Protein AF-A0A2S9GFW1-F1 (afdb_monomer_lite)

Secondary structure (DSSP, 8-state):
----SS-HHHHS--BTTSS-SHHHHHT-B-SHHHHHHHHHSTTHHHHHHHHHHHHHT-TT--HHHHH-TTHHHHHHHHHHHHT-

Radius of gyration: 12.41 Å; chains: 1; bounding box: 30×29×29 Å

Structure (mmCIF, N/CA/C/O backbone):
data_AF-A0A2S9GFW1-F1
#
_entry.id   AF-A0A2S9GFW1-F1
#
loop_
_atom_site.group_PDB
_atom_site.id
_atom_site.type_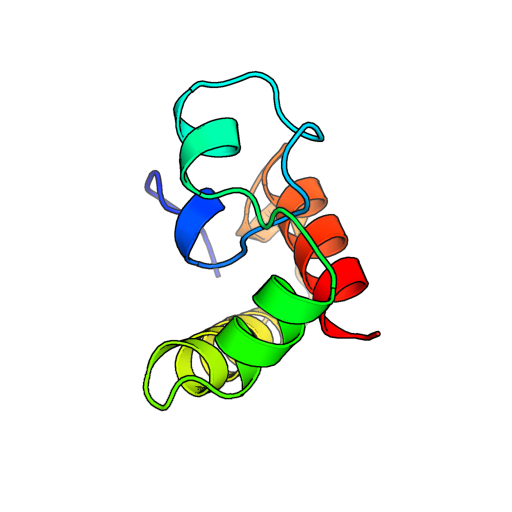symbol
_atom_site.label_atom_id
_atom_site.label_alt_id
_atom_site.label_comp_id
_atom_site.label_asym_id
_atom_site.label_entity_id
_atom_site.label_seq_id
_atom_site.pdbx_PDB_ins_code
_atom_site.Cartn_x
_atom_site.Cartn_y
_atom_site.Cartn_z
_atom_site.occupancy
_atom_site.B_iso_or_equiv
_atom_site.auth_seq_id
_atom_site.auth_comp_id
_atom_site.auth_asym_id
_atom_site.auth_atom_id
_atom_site.pdbx_PDB_model_num
ATOM 1 N N . GLY A 1 1 ? -8.276 -3.925 14.116 1.00 88.06 1 GLY A N 1
ATOM 2 C CA . GLY A 1 1 ? -8.374 -2.955 13.019 1.00 88.06 1 GLY A CA 1
ATOM 3 C C . GLY A 1 1 ? -8.358 -1.534 13.530 1.00 88.06 1 GLY A C 1
ATOM 4 O O . GLY A 1 1 ? -9.350 -0.851 13.373 1.00 88.06 1 GLY A O 1
ATOM 5 N N . THR A 1 2 ? -7.253 -1.071 14.116 1.00 94.56 2 THR A N 1
ATOM 6 C CA . THR A 1 2 ? -7.018 0.369 14.308 1.00 94.56 2 THR A CA 1
ATOM 7 C C . THR A 1 2 ? -5.524 0.612 14.142 1.00 94.56 2 THR A C 1
ATOM 9 O O . THR A 1 2 ? -4.721 0.053 14.892 1.00 94.56 2 THR A O 1
ATOM 12 N N . LYS A 1 3 ? -5.145 1.393 13.135 1.00 95.88 3 LYS A N 1
ATOM 13 C CA . LYS A 1 3 ? -3.768 1.816 12.890 1.00 95.88 3 LYS A CA 1
ATOM 14 C C . LYS A 1 3 ? -3.324 2.793 13.983 1.00 95.88 3 LYS A C 1
ATOM 16 O O . LYS A 1 3 ? -4.088 3.663 14.378 1.00 95.88 3 LYS A O 1
ATOM 21 N N . ARG A 1 4 ? -2.084 2.652 14.469 1.00 95.44 4 ARG A N 1
ATOM 22 C CA . ARG A 1 4 ? -1.556 3.465 15.587 1.00 95.44 4 ARG A CA 1
ATOM 23 C C . ARG A 1 4 ? -0.269 4.231 15.287 1.00 95.44 4 ARG A C 1
ATOM 25 O O . ARG A 1 4 ? 0.037 5.179 15.993 1.00 95.44 4 ARG A O 1
ATOM 32 N N . THR A 1 5 ? 0.496 3.826 14.278 1.00 94.81 5 THR A N 1
ATOM 33 C CA . THR A 1 5 ? 1.850 4.351 14.031 1.00 94.81 5 THR A CA 1
ATOM 34 C C . THR A 1 5 ? 2.091 4.638 12.546 1.00 94.81 5 THR A C 1
ATOM 36 O O . THR A 1 5 ? 1.225 4.416 11.694 1.00 94.81 5 TH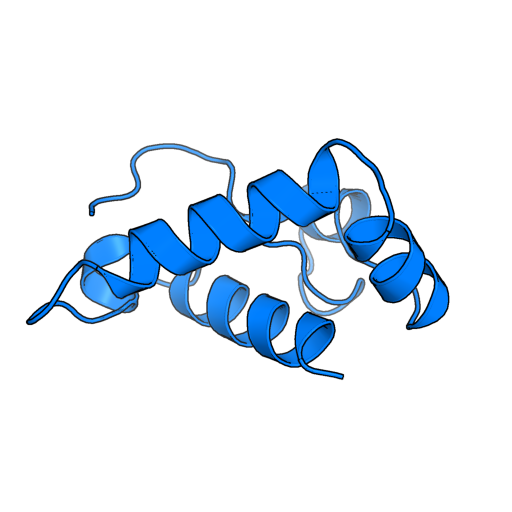R A O 1
ATOM 39 N N . HIS A 1 6 ? 3.255 5.199 12.223 1.00 94.62 6 HIS A N 1
ATOM 40 C CA . HIS A 1 6 ? 3.599 5.699 10.892 1.00 94.62 6 HIS A CA 1
ATOM 41 C C . HIS A 1 6 ? 4.233 4.613 10.014 1.00 94.62 6 HIS A C 1
ATOM 43 O O . HIS A 1 6 ? 5.442 4.411 10.045 1.00 94.62 6 HIS A O 1
ATOM 49 N N . TRP A 1 7 ? 3.420 3.921 9.214 1.00 96.75 7 TRP A N 1
ATOM 50 C CA . TRP A 1 7 ? 3.912 2.847 8.334 1.00 96.75 7 TRP A CA 1
ATOM 51 C C . TRP A 1 7 ? 3.210 2.725 6.981 1.00 96.75 7 TRP A C 1
ATOM 53 O O . TRP A 1 7 ? 3.560 1.870 6.170 1.00 96.75 7 TRP A O 1
ATOM 63 N N . ILE A 1 8 ? 2.222 3.580 6.710 1.00 98.00 8 ILE A N 1
ATOM 64 C CA . ILE A 1 8 ? 1.321 3.413 5.565 1.00 98.00 8 ILE A CA 1
ATOM 65 C C . ILE A 1 8 ? 2.064 3.332 4.224 1.00 98.00 8 ILE A C 1
ATOM 67 O O . ILE A 1 8 ? 1.724 2.506 3.387 1.00 98.00 8 ILE A O 1
ATOM 71 N N . TRP A 1 9 ? 3.127 4.124 4.053 1.00 98.06 9 TRP A N 1
ATOM 72 C CA . TRP A 1 9 ? 3.837 4.259 2.781 1.00 98.06 9 TRP A CA 1
ATOM 73 C C . TRP A 1 9 ? 4.573 2.996 2.340 1.00 98.06 9 TRP A C 1
ATOM 75 O O . TRP A 1 9 ? 4.714 2.788 1.144 1.00 98.06 9 TRP A O 1
ATOM 85 N N . PHE A 1 10 ? 5.051 2.177 3.279 1.00 96.12 10 PHE A N 1
ATOM 86 C CA . PHE A 1 10 ? 5.858 0.992 2.966 1.00 96.12 10 PHE A CA 1
ATOM 87 C C . PHE A 1 10 ? 5.111 -0.333 3.169 1.00 96.12 10 PHE A C 1
ATOM 89 O O . PHE A 1 10 ? 5.589 -1.366 2.707 1.00 96.12 10 PHE A O 1
ATOM 96 N N . ILE A 1 11 ? 3.939 -0.310 3.817 1.00 97.69 11 ILE A N 1
ATOM 97 C CA . ILE A 1 11 ? 3.015 -1.457 3.865 1.00 97.69 11 ILE A CA 1
ATOM 98 C C . ILE A 1 11 ? 2.020 -1.417 2.698 1.00 97.69 11 ILE A C 1
ATOM 100 O O . ILE A 1 11 ? 1.764 -2.446 2.084 1.00 97.69 11 ILE A O 1
ATOM 104 N N . PHE A 1 12 ? 1.495 -0.233 2.368 1.00 98.38 12 PHE A N 1
ATOM 105 C CA . PHE A 1 12 ? 0.575 -0.004 1.251 1.00 98.38 12 PHE A CA 1
ATOM 106 C C . PHE A 1 12 ? 1.133 1.090 0.330 1.00 98.38 12 PHE A C 1
ATOM 108 O O . PHE A 1 12 ? 0.631 2.220 0.322 1.00 98.38 12 PHE A O 1
ATOM 115 N N . PRO A 1 13 ? 2.208 0.793 -0.423 1.00 98.19 13 PRO A N 1
ATOM 116 C CA . PRO A 1 13 ? 2.813 1.774 -1.306 1.00 98.19 13 PRO A CA 1
ATOM 117 C C . PRO A 1 13 ? 1.859 2.134 -2.450 1.00 98.19 13 PRO A C 1
ATOM 119 O O . PRO A 1 13 ? 1.055 1.320 -2.909 1.00 98.19 13 PRO A O 1
ATOM 122 N N . GLN A 1 14 ? 1.948 3.382 -2.895 1.00 98.19 14 GLN A N 1
ATOM 123 C CA . GLN A 1 14 ? 1.156 3.955 -3.985 1.00 98.19 14 GLN A CA 1
ATOM 124 C C . GLN A 1 14 ? 2.091 4.547 -5.045 1.00 98.19 14 GLN A C 1
ATOM 126 O O . GLN A 1 14 ? 3.302 4.624 -4.830 1.00 98.19 14 GLN A O 1
ATOM 131 N N . VAL A 1 15 ? 1.541 4.994 -6.174 1.00 97.94 15 VAL A N 1
ATOM 132 C CA . VAL A 1 15 ? 2.331 5.606 -7.253 1.00 97.94 15 VAL A CA 1
ATOM 133 C C . VAL A 1 15 ? 3.128 6.809 -6.733 1.00 97.94 15 VAL A C 1
ATOM 135 O O . VAL A 1 15 ? 2.607 7.668 -6.010 1.00 97.94 15 VAL A O 1
ATOM 138 N N . ARG A 1 16 ? 4.411 6.868 -7.098 1.00 98.12 16 ARG A N 1
ATOM 139 C CA . ARG A 1 16 ? 5.301 7.989 -6.792 1.00 98.12 16 ARG A CA 1
ATOM 140 C C . ARG A 1 16 ? 4.758 9.269 -7.430 1.00 98.12 16 ARG A C 1
ATOM 142 O O . ARG A 1 16 ? 4.351 9.269 -8.583 1.00 98.12 16 ARG A O 1
ATOM 149 N N . GLY A 1 17 ? 4.754 10.361 -6.669 1.00 96.12 17 GLY A N 1
ATOM 150 C CA . GLY A 1 17 ? 4.197 11.649 -7.101 1.00 96.12 17 GLY A CA 1
ATOM 151 C C . GLY A 1 17 ? 2.753 11.898 -6.655 1.00 96.12 17 GLY A C 1
ATOM 152 O O . GLY A 1 17 ? 2.336 13.048 -6.622 1.00 96.12 17 GLY A O 1
ATOM 153 N N . LEU A 1 18 ? 2.018 10.871 -6.204 1.00 96.00 18 LEU A N 1
ATOM 154 C CA . LEU A 1 18 ? 0.673 11.063 -5.640 1.00 96.00 18 LEU A CA 1
ATOM 155 C C . LEU A 1 18 ? 0.696 11.732 -4.252 1.00 96.00 18 LEU A C 1
ATOM 157 O O . LEU A 1 18 ? -0.276 12.347 -3.830 1.00 96.00 18 LEU A O 1
ATOM 161 N N . GLY A 1 19 ? 1.795 11.587 -3.508 1.00 93.50 19 GLY A N 1
ATOM 162 C CA . GLY A 1 19 ? 2.010 12.270 -2.233 1.00 93.50 19 GLY A CA 1
ATOM 163 C C . GLY A 1 19 ? 3.235 13.178 -2.283 1.00 93.50 19 GLY A C 1
ATOM 164 O O . GLY A 1 19 ? 4.234 12.833 -2.909 1.00 93.50 19 GLY A O 1
ATOM 165 N N . HIS A 1 20 ? 3.175 14.304 -1.571 1.00 93.19 20 HIS A N 1
ATOM 166 C CA . HIS A 1 20 ? 4.225 15.329 -1.606 1.00 93.19 20 HIS A CA 1
ATOM 167 C C . HIS A 1 20 ? 5.317 15.165 -0.538 1.00 93.19 20 HIS A C 1
ATOM 169 O O . HIS A 1 20 ? 6.371 15.780 -0.653 1.00 93.19 20 HIS A O 1
ATOM 175 N N . SER A 1 21 ? 5.102 14.348 0.501 1.00 95.25 21 SER A N 1
ATOM 176 C CA . SER A 1 21 ? 6.108 14.179 1.557 1.00 95.25 21 SER A CA 1
ATOM 177 C C . SER A 1 21 ? 7.325 13.391 1.069 1.00 95.25 21 SER A C 1
ATOM 179 O O . SER A 1 21 ? 7.198 12.479 0.249 1.00 95.25 21 SER A O 1
ATOM 181 N N . ALA A 1 22 ? 8.499 13.671 1.641 1.00 97.00 22 ALA A N 1
ATOM 182 C CA . ALA A 1 22 ? 9.729 12.936 1.334 1.00 97.00 22 ALA A CA 1
ATOM 183 C C . ALA A 1 22 ? 9.562 11.415 1.524 1.00 97.00 22 ALA A C 1
ATOM 185 O O . ALA A 1 22 ? 10.032 10.624 0.711 1.00 97.00 22 ALA A O 1
ATOM 186 N N . THR A 1 23 ? 8.818 10.991 2.552 1.00 96.94 23 THR A N 1
ATOM 187 C CA . THR A 1 23 ? 8.489 9.577 2.796 1.00 96.94 23 THR A CA 1
ATOM 188 C C . THR A 1 23 ? 7.602 8.991 1.694 1.00 96.94 23 THR A C 1
ATOM 190 O O . THR A 1 23 ? 7.822 7.858 1.274 1.00 96.94 23 THR A O 1
ATOM 193 N N . ALA A 1 24 ? 6.628 9.756 1.185 1.00 96.56 24 ALA A N 1
ATOM 194 C CA . ALA A 1 24 ? 5.781 9.318 0.075 1.00 96.56 24 ALA A CA 1
ATOM 195 C C . ALA A 1 24 ? 6.550 9.211 -1.246 1.00 96.56 24 ALA A C 1
ATOM 197 O O . ALA A 1 24 ? 6.265 8.318 -2.037 1.00 96.56 24 ALA A O 1
ATOM 198 N N . GLN A 1 25 ? 7.535 10.082 -1.468 1.00 96.62 25 GLN A N 1
ATOM 199 C CA . GLN A 1 25 ? 8.422 9.987 -2.626 1.00 96.62 25 GLN A CA 1
ATOM 200 C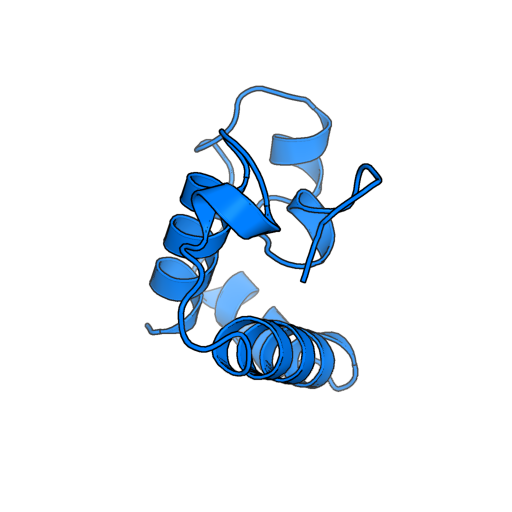 C . GLN A 1 25 ? 9.369 8.787 -2.505 1.00 96.62 25 GLN A C 1
ATOM 202 O O . GLN A 1 25 ? 9.491 8.013 -3.452 1.00 96.62 25 GLN A O 1
ATOM 207 N N . ARG A 1 26 ? 9.977 8.594 -1.324 1.00 97.75 26 ARG A N 1
ATOM 208 C CA . ARG A 1 26 ? 10.933 7.512 -1.043 1.00 97.75 26 ARG A CA 1
ATOM 209 C C . ARG A 1 26 ? 10.331 6.118 -1.217 1.00 97.75 26 ARG A C 1
ATOM 211 O O . ARG A 1 26 ? 10.996 5.255 -1.770 1.00 97.75 26 ARG A O 1
ATOM 218 N N . TYR A 1 27 ? 9.110 5.898 -0.732 1.00 98.12 27 TYR A N 1
ATOM 219 C CA . TYR A 1 27 ? 8.444 4.587 -0.788 1.00 98.12 27 TYR A CA 1
ATOM 220 C C . TYR A 1 27 ? 7.411 4.465 -1.919 1.00 98.12 27 TYR A C 1
ATOM 222 O O . TYR A 1 27 ? 6.713 3.458 -2.010 1.00 98.12 27 TYR A O 1
ATOM 230 N N . GLY A 1 28 ? 7.270 5.491 -2.760 1.00 98.12 28 GLY A N 1
ATOM 231 C CA . GLY A 1 28 ? 6.346 5.458 -3.890 1.00 98.12 28 GLY A CA 1
ATOM 232 C C . GLY A 1 28 ? 6.866 4.580 -5.028 1.00 98.12 28 GLY A C 1
ATOM 233 O O . GLY A 1 28 ? 8.051 4.645 -5.362 1.00 98.12 28 GLY A O 1
ATOM 234 N N . ILE A 1 29 ? 5.964 3.829 -5.658 1.00 98.56 29 ILE A N 1
ATOM 235 C CA . ILE A 1 29 ? 6.241 2.965 -6.814 1.00 98.56 29 ILE A CA 1
ATOM 236 C C . ILE A 1 29 ? 6.338 3.819 -8.084 1.00 98.56 29 ILE A C 1
ATOM 238 O O . ILE A 1 29 ? 5.426 4.590 -8.385 1.00 98.56 29 ILE A O 1
ATOM 242 N N . ALA A 1 30 ? 7.434 3.705 -8.827 1.00 97.94 30 ALA A N 1
ATOM 243 C CA . ALA A 1 30 ? 7.746 4.525 -9.996 1.00 97.94 30 ALA A CA 1
ATOM 244 C C . ALA A 1 30 ? 7.010 4.097 -11.267 1.00 97.94 30 ALA A C 1
ATOM 246 O O . ALA A 1 30 ? 6.755 4.928 -12.135 1.00 97.94 30 ALA A O 1
ATOM 247 N N . SER A 1 31 ? 6.732 2.801 -11.412 1.00 97.56 31 SER A N 1
ATOM 248 C CA . SER A 1 31 ? 6.258 2.225 -12.671 1.00 97.56 31 SER A CA 1
ATOM 249 C C . SER A 1 31 ? 5.441 0.950 -12.464 1.00 97.56 31 SER A C 1
ATOM 251 O O . SER A 1 31 ? 5.426 0.354 -11.386 1.00 97.56 31 SER A O 1
ATOM 253 N N . SER A 1 32 ? 4.769 0.506 -13.528 1.00 97.00 32 SER A N 1
ATOM 254 C CA . SER A 1 32 ? 4.071 -0.784 -13.538 1.00 97.00 32 SER A CA 1
ATOM 255 C C . SER A 1 32 ? 5.036 -1.971 -13.416 1.00 97.00 32 SER A C 1
ATOM 257 O O . SER A 1 32 ? 4.688 -2.964 -12.782 1.00 97.00 32 SER A O 1
ATOM 259 N N . ASP A 1 33 ? 6.257 -1.861 -13.952 1.00 98.25 33 ASP A N 1
ATOM 260 C CA . ASP A 1 33 ? 7.306 -2.873 -13.773 1.00 98.25 33 ASP A CA 1
ATOM 261 C C . ASP A 1 33 ? 7.732 -2.997 -12.310 1.00 98.25 33 ASP A C 1
ATOM 263 O O . ASP A 1 33 ? 7.832 -4.108 -11.795 1.00 98.25 33 ASP A O 1
ATOM 267 N N . GLU A 1 34 ? 7.917 -1.874 -11.608 1.00 98.50 34 GLU A N 1
ATOM 268 C CA . GLU A 1 34 ? 8.241 -1.896 -10.180 1.00 98.50 34 GLU A CA 1
ATOM 269 C C . GLU A 1 34 ? 7.084 -2.487 -9.358 1.00 98.50 34 GLU A C 1
ATOM 271 O O . GLU A 1 34 ? 7.326 -3.277 -8.447 1.00 98.50 34 GLU A O 1
ATOM 276 N N . ALA A 1 35 ? 5.826 -2.192 -9.711 1.00 98.38 35 ALA A N 1
ATOM 277 C CA . ALA A 1 35 ? 4.665 -2.811 -9.067 1.00 98.38 35 ALA A CA 1
ATOM 278 C C . ALA A 1 35 ? 4.645 -4.341 -9.259 1.00 98.38 35 ALA A C 1
ATOM 280 O O . ALA A 1 35 ? 4.454 -5.084 -8.293 1.00 98.38 35 ALA A O 1
ATOM 281 N N . ARG A 1 36 ? 4.903 -4.827 -10.483 1.00 98.38 36 ARG A N 1
ATOM 282 C CA . ARG A 1 36 ? 5.021 -6.268 -10.770 1.00 98.38 36 ARG A CA 1
ATOM 283 C C . ARG A 1 36 ? 6.174 -6.906 -9.999 1.00 98.38 36 ARG A C 1
ATOM 285 O O . ARG A 1 36 ? 5.988 -7.960 -9.395 1.00 98.38 36 ARG A O 1
ATOM 292 N N . ALA A 1 37 ? 7.336 -6.255 -9.965 1.00 98.50 37 ALA A N 1
ATOM 293 C CA . ALA A 1 37 ? 8.492 -6.723 -9.207 1.00 98.50 37 ALA A CA 1
ATOM 294 C C . ALA A 1 37 ? 8.200 -6.780 -7.697 1.00 98.50 37 ALA A C 1
ATOM 296 O O . ALA A 1 37 ? 8.552 -7.760 -7.042 1.00 98.50 37 ALA A O 1
ATOM 297 N N . TYR A 1 38 ? 7.494 -5.786 -7.148 1.00 98.56 38 TYR A N 1
ATOM 298 C CA . TYR A 1 38 ? 7.062 -5.771 -5.749 1.00 98.56 38 TYR A CA 1
ATOM 299 C C . TYR A 1 38 ? 6.156 -6.970 -5.429 1.00 98.56 38 TYR A C 1
ATOM 301 O O . TYR A 1 38 ? 6.355 -7.640 -4.414 1.00 98.56 38 TYR A O 1
ATOM 309 N N . LEU A 1 39 ? 5.192 -7.282 -6.305 1.00 98.12 39 LEU A N 1
ATOM 310 C CA . LEU A 1 39 ? 4.307 -8.442 -6.146 1.00 98.12 39 LEU A CA 1
ATOM 311 C C . LEU A 1 39 ? 5.036 -9.783 -6.288 1.00 98.12 39 LEU A C 1
ATOM 313 O O . LEU A 1 39 ? 4.673 -10.740 -5.602 1.00 98.12 39 LEU A O 1
ATOM 317 N N . ALA A 1 40 ? 6.038 -9.858 -7.164 1.00 98.44 40 ALA A N 1
ATOM 318 C CA . ALA A 1 40 ? 6.851 -11.055 -7.371 1.00 98.44 40 ALA A CA 1
ATOM 319 C C . ALA A 1 40 ? 7.907 -11.263 -6.271 1.00 98.44 40 ALA A C 1
ATOM 321 O O . ALA A 1 40 ? 8.400 -12.375 -6.092 1.00 98.44 40 ALA A O 1
ATOM 322 N N . HIS A 1 41 ? 8.258 -10.216 -5.519 1.00 98.62 41 HIS A N 1
ATOM 323 C CA . HIS A 1 41 ? 9.273 -10.306 -4.478 1.00 98.62 41 HIS A CA 1
ATOM 324 C C . HIS A 1 41 ? 8.837 -11.281 -3.365 1.00 98.62 41 HIS A C 1
ATOM 326 O O . HIS A 1 41 ? 7.758 -11.097 -2.785 1.00 98.62 41 HIS A O 1
ATOM 332 N N . PRO A 1 42 ? 9.688 -12.252 -2.972 1.00 98.38 42 PRO A N 1
ATOM 333 C CA . PRO A 1 42 ? 9.308 -13.374 -2.103 1.00 98.38 42 PRO A CA 1
ATOM 334 C C . PRO A 1 42 ? 8.853 -12.964 -0.697 1.00 98.38 42 PRO A C 1
ATOM 336 O O . PRO A 1 42 ? 8.209 -13.741 -0.003 1.00 98.38 42 PRO A O 1
ATOM 339 N N . ILE A 1 43 ? 9.169 -11.739 -0.268 1.00 98.50 43 ILE A N 1
ATOM 340 C CA . ILE A 1 43 ? 8.762 -11.204 1.039 1.00 98.50 43 ILE A CA 1
ATOM 341 C C . ILE A 1 43 ? 7.674 -10.128 0.913 1.00 98.50 43 ILE A C 1
ATOM 343 O O . ILE A 1 43 ? 6.785 -10.059 1.759 1.00 98.50 43 ILE A O 1
ATOM 347 N N . LEU A 1 44 ? 7.728 -9.269 -0.111 1.00 98.56 44 LEU A N 1
ATOM 348 C CA . LEU A 1 44 ? 6.895 -8.058 -0.149 1.00 98.56 44 LEU A CA 1
ATOM 349 C C . LEU A 1 44 ? 5.499 -8.364 -0.688 1.00 98.56 44 LEU A C 1
ATOM 351 O O . LEU A 1 44 ? 4.513 -7.979 -0.063 1.00 98.56 44 LEU A O 1
ATOM 355 N N . GLY A 1 45 ? 5.409 -9.137 -1.773 1.00 98.44 45 GLY A N 1
ATOM 356 C CA . GLY A 1 45 ? 4.138 -9.592 -2.330 1.00 98.44 45 GLY A CA 1
ATOM 357 C C . GLY A 1 45 ? 3.279 -10.349 -1.310 1.00 98.44 45 GLY A C 1
ATOM 358 O O . GLY A 1 45 ? 2.133 -9.950 -1.077 1.00 98.44 45 GLY A O 1
ATOM 359 N N . PRO A 1 46 ? 3.809 -11.393 -0.636 1.00 98.62 46 PRO A N 1
ATOM 360 C CA . PRO A 1 46 ? 3.065 -12.104 0.403 1.00 98.62 46 PRO A CA 1
ATOM 361 C C . PRO A 1 46 ? 2.618 -11.202 1.558 1.00 98.62 46 PRO A C 1
ATOM 363 O O . PRO A 1 46 ? 1.471 -11.302 1.991 1.00 98.62 46 PRO A O 1
ATOM 366 N N . ARG A 1 47 ? 3.469 -10.272 2.015 1.00 98.56 47 ARG A N 1
ATOM 367 C CA . ARG A 1 47 ? 3.113 -9.326 3.085 1.00 98.56 47 ARG A CA 1
ATOM 368 C C . ARG A 1 47 ? 2.000 -8.368 2.676 1.00 98.56 47 ARG A C 1
ATOM 370 O O . ARG A 1 47 ? 1.075 -8.174 3.457 1.00 98.56 47 ARG A O 1
ATOM 377 N N . LEU A 1 48 ? 2.041 -7.816 1.463 1.00 98.50 48 LEU A N 1
ATOM 378 C CA . LEU A 1 48 ? 0.977 -6.944 0.961 1.00 98.50 48 LEU A CA 1
ATOM 379 C C . LEU A 1 48 ? -0.367 -7.677 0.932 1.00 98.50 48 LEU A C 1
ATOM 381 O O . LEU A 1 48 ? -1.356 -7.159 1.446 1.00 98.50 48 LEU A O 1
ATOM 385 N N . ARG A 1 49 ? -0.394 -8.905 0.393 1.00 98.19 49 ARG A N 1
ATOM 386 C CA . ARG A 1 49 ? -1.610 -9.735 0.357 1.00 98.19 49 ARG A CA 1
ATOM 387 C C . ARG A 1 49 ? -2.115 -10.057 1.758 1.00 98.19 49 ARG A C 1
ATOM 389 O O . ARG A 1 49 ? -3.308 -9.933 2.012 1.00 98.19 49 ARG A O 1
ATOM 396 N N . GLN A 1 50 ? -1.219 -10.423 2.673 1.00 98.38 50 GLN A N 1
ATOM 397 C CA . GLN A 1 50 ? -1.572 -10.704 4.062 1.00 98.38 50 GLN A CA 1
ATOM 398 C C . GLN A 1 50 ? -2.170 -9.469 4.747 1.00 98.38 50 GLN A C 1
ATOM 400 O O . GLN A 1 50 ? -3.222 -9.565 5.373 1.00 98.38 50 GLN A O 1
ATOM 405 N N . CYS A 1 51 ? -1.540 -8.300 4.615 1.00 97.62 51 CYS A N 1
ATOM 406 C CA . CYS A 1 51 ? -2.036 -7.058 5.203 1.00 97.62 51 CYS A CA 1
ATOM 407 C C . CYS A 1 51 ? -3.377 -6.623 4.596 1.00 97.62 51 CYS A C 1
ATOM 409 O O . CYS A 1 51 ? -4.273 -6.229 5.343 1.00 97.62 51 CYS A O 1
ATOM 411 N N . ALA A 1 52 ? -3.538 -6.723 3.273 1.00 97.06 52 ALA A N 1
ATOM 412 C CA . ALA A 1 52 ? -4.801 -6.440 2.594 1.00 97.06 52 ALA A CA 1
ATOM 413 C C . ALA A 1 52 ? -5.912 -7.400 3.048 1.00 97.06 52 ALA A C 1
ATOM 415 O O . ALA A 1 52 ? -7.010 -6.960 3.381 1.00 97.06 52 ALA A O 1
ATOM 416 N N . GLY A 1 53 ? -5.604 -8.697 3.147 1.00 96.75 53 GLY A N 1
ATOM 417 C CA . GLY A 1 53 ? -6.525 -9.712 3.652 1.00 96.75 53 GLY A CA 1
ATOM 418 C C . GLY A 1 53 ? -6.947 -9.437 5.092 1.00 96.75 53 GLY A C 1
ATOM 419 O O . GLY A 1 53 ? -8.137 -9.412 5.381 1.00 96.75 53 GLY A O 1
ATOM 420 N N . LEU A 1 54 ? -5.997 -9.134 5.983 1.00 95.56 54 LEU A N 1
ATOM 421 C CA . LEU A 1 54 ? -6.295 -8.777 7.372 1.00 95.56 54 LEU A CA 1
ATOM 422 C C . LEU A 1 54 ? -7.201 -7.547 7.462 1.00 95.56 54 LEU A C 1
ATOM 424 O O . LEU A 1 54 ? -8.134 -7.553 8.260 1.00 95.56 54 LEU A O 1
ATOM 428 N N . LEU A 1 55 ? -6.969 -6.519 6.643 1.00 95.00 55 LEU A N 1
ATOM 429 C CA . LEU A 1 55 ? -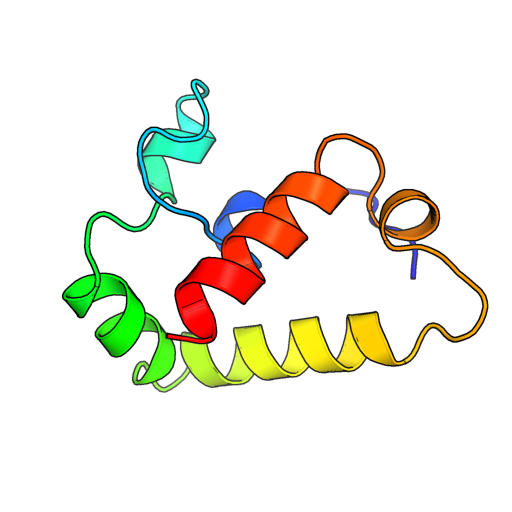7.824 -5.332 6.606 1.00 95.00 55 LEU A CA 1
ATOM 430 C C . LEU A 1 55 ? -9.252 -5.667 6.144 1.00 95.00 55 LEU A C 1
ATOM 432 O O . LEU A 1 55 ? -10.213 -5.140 6.700 1.00 95.00 55 LEU A O 1
ATOM 436 N N . ALA A 1 56 ? -9.393 -6.574 5.176 1.00 94.06 56 ALA A N 1
ATOM 437 C CA . ALA A 1 56 ? -10.687 -7.017 4.662 1.00 94.06 56 ALA A CA 1
ATOM 438 C C . ALA A 1 56 ? -11.500 -7.859 5.666 1.00 94.06 56 ALA A C 1
ATOM 440 O O . ALA A 1 56 ? -12.707 -8.007 5.494 1.00 94.06 56 ALA A O 1
ATOM 441 N N . THR A 1 57 ? -10.878 -8.388 6.730 1.00 95.69 57 THR A N 1
ATOM 442 C CA . THR A 1 57 ? -11.588 -9.173 7.761 1.00 95.69 57 THR A CA 1
ATOM 443 C C . THR A 1 57 ? -12.376 -8.329 8.768 1.00 95.69 57 THR A C 1
ATOM 445 O O . THR A 1 57 ? -13.188 -8.871 9.517 1.00 95.69 57 THR A O 1
ATOM 448 N N . HIS A 1 58 ? -12.177 -7.006 8.814 1.00 93.56 58 HIS A N 1
ATOM 449 C CA . HIS A 1 58 ? -12.879 -6.109 9.744 1.00 93.56 58 HIS A CA 1
ATOM 450 C C . HIS A 1 58 ? -14.292 -5.758 9.253 1.00 93.56 58 HIS A C 1
ATOM 452 O O . HIS A 1 58 ? -14.584 -4.605 8.940 1.00 93.56 58 HIS A O 1
ATOM 458 N N . ALA A 1 59 ? -15.183 -6.753 9.215 1.00 86.00 59 ALA A N 1
ATOM 459 C CA . ALA A 1 59 ? -16.592 -6.554 8.884 1.00 86.00 59 ALA A CA 1
ATOM 460 C C . ALA A 1 59 ? -17.245 -5.495 9.796 1.00 86.00 59 ALA A C 1
ATOM 462 O O . ALA A 1 59 ? -17.007 -5.461 11.004 1.00 86.00 59 ALA A O 1
ATOM 463 N N . GLY A 1 60 ? -18.064 -4.619 9.205 1.00 90.94 60 GLY A N 1
ATOM 464 C CA . GLY A 1 60 ? -18.786 -3.566 9.929 1.00 90.94 60 GLY A CA 1
ATOM 465 C C . GLY A 1 60 ? -17.968 -2.315 10.262 1.00 90.94 60 GLY A C 1
ATOM 466 O O . GLY A 1 60 ? -18.479 -1.447 10.960 1.00 90.94 60 GLY A O 1
ATOM 467 N N . ARG A 1 61 ? -16.725 -2.196 9.774 1.00 95.31 61 ARG A N 1
ATOM 468 C CA . ARG A 1 61 ? -15.914 -0.977 9.902 1.00 95.31 61 ARG A CA 1
ATOM 469 C C . ARG A 1 61 ? -15.383 -0.536 8.548 1.00 95.31 61 ARG A C 1
ATOM 471 O O . ARG A 1 61 ? -14.854 -1.333 7.778 1.00 95.31 61 ARG A O 1
ATOM 478 N N . SER A 1 62 ? -15.494 0.752 8.274 1.00 94.38 62 SER A N 1
ATOM 479 C CA . SER A 1 62 ? -14.913 1.388 7.099 1.00 94.38 62 SER A CA 1
ATOM 480 C C . SER A 1 62 ? -13.384 1.452 7.185 1.00 94.38 62 SER A C 1
ATOM 482 O O . SER A 1 62 ? -12.781 1.440 8.263 1.00 94.38 62 SER A O 1
ATOM 484 N N . ALA A 1 63 ? -12.737 1.592 6.026 1.00 95.06 63 ALA A N 1
ATOM 485 C CA . ALA A 1 63 ? -11.298 1.834 5.955 1.00 95.06 63 ALA A CA 1
ATOM 486 C C . ALA A 1 63 ? -10.894 3.094 6.740 1.00 95.06 63 ALA A C 1
ATOM 488 O O . ALA A 1 63 ? -9.876 3.077 7.431 1.00 95.06 63 ALA A O 1
ATOM 489 N N . THR A 1 64 ? -11.708 4.153 6.702 1.00 97.12 64 THR A N 1
ATOM 490 C CA . THR A 1 64 ? -11.476 5.397 7.448 1.00 97.12 64 THR A CA 1
ATOM 491 C C . THR A 1 64 ? -11.527 5.171 8.962 1.00 97.12 64 THR A C 1
ATOM 493 O O . THR A 1 64 ? -10.665 5.678 9.672 1.00 97.12 64 THR A O 1
ATOM 496 N N . GLU A 1 65 ? -12.438 4.339 9.477 1.00 97.00 65 GLU A N 1
ATOM 497 C CA . GLU A 1 65 ? -12.483 3.989 10.910 1.00 97.00 65 GLU A CA 1
ATOM 498 C C . GLU A 1 65 ? -11.291 3.141 11.376 1.00 97.00 65 GLU A C 1
ATOM 500 O O . GLU A 1 65 ? -10.992 3.084 12.572 1.00 97.00 65 GLU A O 1
ATOM 505 N N . ILE A 1 66 ? -10.630 2.428 10.463 1.00 97.19 66 ILE A N 1
ATOM 506 C CA . ILE A 1 66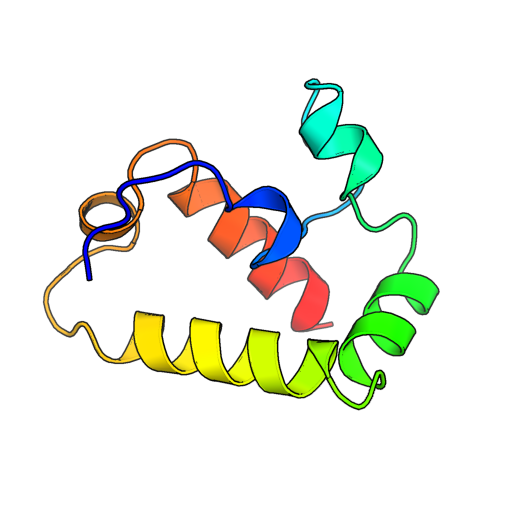 ? -9.489 1.560 10.780 1.00 97.19 66 ILE A CA 1
ATOM 507 C C . ILE A 1 66 ? -8.163 2.307 10.621 1.00 97.19 66 ILE A C 1
ATOM 509 O O . ILE A 1 66 ? -7.261 2.146 11.446 1.00 97.19 66 ILE A O 1
ATOM 513 N N . LEU A 1 67 ? -8.021 3.076 9.544 1.00 97.56 67 LEU A N 1
ATOM 514 C CA . LEU A 1 67 ? -6.759 3.667 9.096 1.00 97.56 67 LEU A CA 1
ATOM 515 C C . LEU A 1 67 ? -6.681 5.171 9.364 1.00 97.56 67 LEU A C 1
ATOM 517 O O . LEU A 1 67 ? -5.578 5.692 9.523 1.00 97.56 67 LEU A O 1
ATOM 521 N N . GLY A 1 68 ? -7.832 5.840 9.446 1.00 97.38 68 GLY A N 1
ATOM 522 C CA . GLY A 1 68 ? -7.941 7.292 9.482 1.00 97.38 68 GLY A CA 1
ATOM 523 C C . GLY A 1 68 ? -7.719 7.937 8.115 1.00 97.38 68 GLY A C 1
ATOM 524 O O . GLY A 1 68 ? -7.164 7.338 7.192 1.00 97.38 68 GLY A O 1
ATOM 525 N N . HIS A 1 69 ? -8.125 9.199 8.005 1.00 95.25 69 HIS A N 1
ATOM 526 C CA . HIS A 1 69 ? -7.742 10.054 6.888 1.00 95.25 69 HIS A CA 1
ATOM 527 C C . HIS A 1 69 ? -6.318 10.601 7.115 1.00 95.25 69 HIS A C 1
ATOM 529 O O . HIS A 1 69 ? -6.015 11.009 8.240 1.00 95.25 69 HIS A O 1
ATOM 535 N N . PRO A 1 70 ? -5.430 10.644 6.100 1.00 95.69 70 PRO A N 1
ATOM 536 C CA . PRO A 1 70 ? -5.633 10.296 4.685 1.00 95.69 70 PRO A CA 1
ATOM 537 C C . PRO A 1 70 ? -5.196 8.868 4.303 1.00 95.69 70 PRO A C 1
ATOM 539 O O . PRO A 1 70 ? -4.939 8.584 3.130 1.00 95.69 70 PRO A O 1
ATOM 542 N N . ASP A 1 71 ? -5.016 7.974 5.273 1.00 97.56 71 ASP A N 1
ATOM 543 C CA . ASP A 1 71 ? -4.434 6.650 5.034 1.00 97.56 71 ASP A CA 1
ATOM 544 C C . ASP A 1 71 ? -5.416 5.671 4.379 1.00 97.56 71 ASP A C 1
ATOM 546 O O . ASP A 1 71 ? -4.998 4.778 3.641 1.00 97.56 71 ASP A O 1
ATOM 550 N N . ASP A 1 72 ? -6.715 5.888 4.557 1.00 97.56 72 ASP A N 1
ATOM 551 C CA . ASP A 1 72 ? -7.778 5.235 3.795 1.00 97.56 72 ASP A CA 1
ATOM 552 C C . ASP A 1 72 ? -7.625 5.439 2.275 1.00 97.56 72 ASP A C 1
ATOM 554 O O . ASP A 1 72 ? -7.665 4.478 1.498 1.00 97.56 72 ASP A O 1
ATOM 558 N N . LEU A 1 73 ? -7.347 6.672 1.842 1.00 97.69 73 LEU A N 1
ATOM 559 C CA . LEU A 1 73 ? -7.096 7.000 0.437 1.00 97.69 73 LEU A CA 1
ATOM 560 C C . LEU A 1 73 ? -5.794 6.378 -0.079 1.00 97.69 73 LEU A C 1
ATOM 562 O O . LEU A 1 73 ? -5.721 5.972 -1.243 1.00 97.69 73 LEU A O 1
ATOM 566 N N . LYS A 1 74 ? -4.772 6.261 0.776 1.00 97.69 74 LYS A N 1
ATOM 567 C CA . LYS A 1 74 ? -3.508 5.599 0.418 1.00 97.69 74 LYS A CA 1
ATOM 568 C C . LYS A 1 74 ? -3.706 4.109 0.181 1.00 97.69 74 LYS A C 1
ATOM 570 O O . LYS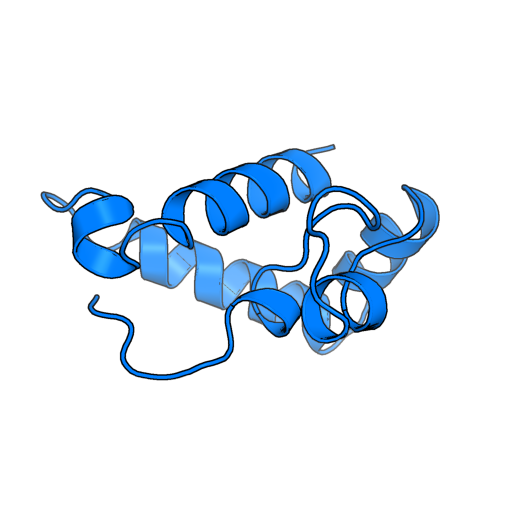 A 1 74 ? -3.194 3.590 -0.807 1.00 97.69 74 LYS A O 1
ATOM 575 N N . VAL A 1 75 ? -4.497 3.433 1.018 1.00 98.00 75 VAL A N 1
ATOM 576 C CA . VAL A 1 75 ? -4.831 2.018 0.796 1.00 98.00 75 VAL A CA 1
ATOM 577 C C . VAL A 1 75 ? -5.633 1.843 -0.483 1.00 98.00 75 VAL A C 1
ATOM 579 O O . VAL A 1 75 ? -5.282 0.987 -1.289 1.00 98.00 75 VAL A O 1
ATOM 582 N N . ARG A 1 76 ? -6.641 2.685 -0.740 1.00 97.81 76 ARG A N 1
ATOM 583 C CA . ARG A 1 76 ? -7.375 2.653 -2.016 1.00 97.81 76 ARG A CA 1
ATOM 584 C C . ARG A 1 76 ? -6.436 2.813 -3.216 1.00 97.81 76 ARG A C 1
ATOM 586 O O . ARG A 1 76 ? -6.540 2.059 -4.184 1.00 97.81 76 ARG A O 1
ATOM 593 N N . SER A 1 77 ? -5.513 3.769 -3.147 1.00 98.06 77 SER A N 1
ATOM 594 C CA . SER A 1 77 ? -4.532 4.027 -4.209 1.00 98.06 77 SER A CA 1
ATOM 595 C C . SER A 1 77 ? -3.581 2.843 -4.406 1.00 98.06 77 SER A C 1
ATOM 597 O O . SER A 1 77 ? -3.316 2.451 -5.539 1.00 98.06 77 SER A O 1
ATOM 599 N N . SER A 1 78 ? -3.128 2.228 -3.311 1.00 98.50 78 SER A N 1
ATOM 600 C CA . SER A 1 78 ? -2.295 1.023 -3.323 1.00 98.50 78 SER A CA 1
ATOM 601 C C . SER A 1 78 ? -3.023 -0.169 -3.952 1.00 98.50 78 SER A C 1
ATOM 603 O O . SER A 1 78 ? -2.522 -0.766 -4.901 1.00 98.50 78 SER A O 1
ATOM 605 N N . MET A 1 79 ? -4.247 -0.474 -3.509 1.00 98.06 79 MET A N 1
ATOM 606 C CA . MET A 1 79 ? -5.040 -1.576 -4.069 1.00 98.06 79 MET A CA 1
ATOM 607 C C . MET A 1 79 ? -5.353 -1.356 -5.551 1.00 98.06 79 MET A C 1
ATOM 609 O O . MET A 1 79 ? -5.301 -2.299 -6.330 1.00 98.06 79 MET A O 1
ATOM 613 N N . THR A 1 80 ? -5.596 -0.110 -5.968 1.00 97.75 80 THR A N 1
ATOM 614 C CA . THR A 1 80 ? -5.803 0.226 -7.388 1.00 97.75 80 THR A CA 1
ATOM 615 C C . THR A 1 80 ? -4.545 -0.014 -8.225 1.00 97.75 80 THR A C 1
ATOM 617 O O . THR A 1 80 ? -4.649 -0.472 -9.359 1.00 97.75 80 THR A O 1
ATOM 620 N N . LEU A 1 81 ? -3.360 0.296 -7.689 1.00 97.81 81 LEU A N 1
ATOM 621 C CA . LEU A 1 81 ? -2.083 0.059 -8.363 1.00 97.81 81 LEU A CA 1
ATOM 622 C C . LEU A 1 81 ? -1.812 -1.439 -8.548 1.00 97.81 81 LEU A C 1
ATOM 624 O O . LEU A 1 81 ? -1.434 -1.851 -9.638 1.00 97.81 81 LEU A O 1
ATOM 628 N N . PHE A 1 82 ? -2.008 -2.234 -7.494 1.00 98.00 82 PHE A N 1
ATOM 629 C CA . PHE A 1 82 ? -1.658 -3.659 -7.479 1.00 98.00 82 PHE A CA 1
ATOM 630 C C . PHE A 1 82 ? -2.745 -4.598 -8.018 1.00 98.00 82 PHE A C 1
ATOM 632 O O . PHE A 1 82 ? -2.495 -5.793 -8.143 1.00 98.00 82 PHE A O 1
ATOM 639 N N . ALA A 1 83 ? -3.937 -4.082 -8.328 1.00 95.19 83 ALA A N 1
ATOM 640 C CA . ALA A 1 83 ? -4.992 -4.829 -9.016 1.00 95.19 83 ALA A CA 1
ATOM 641 C C . ALA A 1 83 ? -4.853 -4.818 -10.554 1.00 95.19 83 ALA A C 1
ATOM 643 O O . ALA A 1 83 ? -5.681 -5.423 -11.232 1.00 95.19 83 ALA A O 1
ATOM 644 N N . ARG A 1 84 ? -3.856 -4.106 -11.096 1.00 80.12 84 ARG A N 1
ATOM 645 C CA . ARG A 1 84 ? -3.522 -4.064 -12.529 1.00 80.12 84 ARG A CA 1
ATOM 646 C C . ARG A 1 84 ? -2.469 -5.107 -12.876 1.00 80.12 84 ARG A C 1
ATOM 648 O O . ARG A 1 84 ? -2.542 -5.621 -14.010 1.00 80.12 84 ARG A O 1
#

Sequence (84 aa):
GTKRTHWIWFIFPQVRGLGHSATAQRYGIASSDEARAYLAHPILGPRLRQCAGLLATHAGRSATEILGHPDDLKVRSSMTLFAR

pLDDT: mean 96.58, std 2.84, range [80.12, 98.62]

Foldseek 3Di:
DADDDPDLCQLQNAAAPPDDDPSNNVSHQDDLVSLVVQCVPPPRVVSNVVVVVVLVPPPPDQLCRHYNPPSSVSNVRSCVSNVD